Protein AF-A0A7X8SXW1-F1 (afdb_monomer_lite)

Radius of gyration: 17.39 Å; chains: 1; bounding box: 46×42×40 Å

Secondary structure (DSSP, 8-state):
---------TT-GGG----------TT-S-HHHHHHHHHHHTSHHHHHHHHHSSS-PPP-STT----TTSPPGGGS------GGG--HHHHHHHHHHTT--

Sequence (101 aa):
KNVLLHYFKNQDPGAFVSISGGAVLASSQHQKEAQAFLKWVTGKGGQAVLRDGDSFEYAVGNGDASNPKLVPLKDLQAPKVEPSKLNSKKVTDLMTEAGLI

pLDDT: mean 96.09, std 6.83, range [51.0, 98.75]

Foldseek 3Di:
DPDDDDQPAPQDQSLADDDDDDDDDPPDPPRVVSVVVVCCCLDPNVLVCQQVHDPVDARPHDPRGGHPVDDGPVRSNHHDDDNVPDDPVVVVVVCVVVVVD

Structure (mmCIF, N/CA/C/O backbone):
data_AF-A0A7X8SXW1-F1
#
_entry.id   AF-A0A7X8SXW1-F1
#
loop_
_atom_site.group_PDB
_atom_site.id
_atom_site.type_symbol
_atom_site.label_atom_id
_atom_site.label_alt_id
_atom_site.label_comp_id
_atom_site.label_asym_id
_atom_site.label_entity_id
_atom_site.label_seq_id
_atom_site.pdbx_PDB_ins_code
_atom_site.Cartn_x
_atom_site.Cartn_y
_atom_site.Cartn_z
_atom_site.occupancy
_atom_site.B_iso_or_equiv
_atom_site.auth_seq_id
_atom_site.auth_comp_id
_atom_site.auth_asym_id
_atom_site.auth_atom_id
_atom_site.pdbx_PDB_model_num
ATOM 1 N N . LYS A 1 1 ? 30.059 -0.279 -8.168 1.00 51.00 1 LYS A N 1
ATOM 2 C CA . LYS A 1 1 ? 28.694 0.282 -7.990 1.00 51.00 1 LYS A CA 1
ATOM 3 C C . LYS A 1 1 ? 27.795 -0.365 -9.046 1.00 51.00 1 LYS A C 1
ATOM 5 O O . LYS A 1 1 ? 27.649 0.215 -10.107 1.00 51.00 1 LYS A O 1
ATOM 10 N N . ASN A 1 2 ? 27.274 -1.575 -8.803 1.00 55.19 2 ASN A N 1
ATOM 11 C CA . ASN A 1 2 ? 26.615 -2.383 -9.851 1.00 55.19 2 ASN A CA 1
ATOM 12 C C . ASN A 1 2 ? 25.196 -2.839 -9.467 1.00 55.19 2 ASN A C 1
ATOM 14 O O . ASN A 1 2 ? 24.698 -3.808 -10.024 1.00 55.19 2 ASN A O 1
ATOM 18 N N . VAL A 1 3 ? 24.548 -2.176 -8.506 1.00 73.44 3 VAL A N 1
ATOM 19 C CA . VAL A 1 3 ? 23.184 -2.527 -8.089 1.00 73.44 3 VAL A CA 1
ATOM 20 C C . VAL A 1 3 ? 22.374 -1.239 -8.016 1.00 73.44 3 VAL A C 1
ATOM 22 O O . VAL A 1 3 ? 22.514 -0.461 -7.076 1.00 73.44 3 VAL A O 1
ATOM 25 N N . LEU A 1 4 ? 21.609 -0.966 -9.070 1.00 87.38 4 LEU A N 1
ATOM 26 C CA . LEU A 1 4 ? 20.598 0.088 -9.105 1.00 87.38 4 LEU A CA 1
ATOM 27 C C . LEU A 1 4 ? 19.233 -0.581 -9.258 1.00 87.38 4 LEU A C 1
ATOM 29 O O . LEU A 1 4 ? 19.121 -1.608 -9.926 1.00 87.38 4 LEU A O 1
ATOM 33 N N . LEU A 1 5 ? 18.205 0.010 -8.654 1.00 93.38 5 LEU A N 1
ATOM 34 C CA . LEU A 1 5 ? 16.828 -0.429 -8.855 1.00 93.38 5 LEU A CA 1
ATOM 35 C C . LEU A 1 5 ? 16.372 -0.022 -10.260 1.00 93.38 5 LEU A C 1
ATOM 37 O O . LEU A 1 5 ? 16.452 1.152 -10.628 1.00 93.38 5 LEU A O 1
ATOM 41 N N . HIS A 1 6 ? 15.908 -0.995 -11.039 1.00 95.69 6 HIS A N 1
ATOM 42 C CA . HIS A 1 6 ? 15.277 -0.749 -12.329 1.00 95.69 6 HIS A CA 1
ATOM 43 C C . HIS A 1 6 ? 13.769 -0.556 -12.143 1.00 95.69 6 HIS A C 1
ATOM 45 O O . HIS A 1 6 ? 13.130 -1.320 -11.426 1.00 95.69 6 HIS A O 1
ATOM 51 N N . TYR A 1 7 ? 13.207 0.445 -12.819 1.00 97.25 7 TYR A N 1
ATOM 52 C CA . TYR A 1 7 ? 11.771 0.714 -12.851 1.00 97.25 7 TYR A CA 1
ATOM 53 C C . TYR A 1 7 ? 11.299 0.590 -14.300 1.00 97.25 7 TYR A C 1
ATOM 55 O O . TYR A 1 7 ? 11.699 1.407 -15.130 1.00 97.25 7 TYR A O 1
ATOM 63 N N . PHE A 1 8 ? 10.458 -0.408 -14.591 1.00 98.19 8 PHE A N 1
ATOM 64 C CA . PHE A 1 8 ? 10.003 -0.715 -15.955 1.00 98.19 8 PHE A CA 1
ATOM 65 C C . PHE A 1 8 ? 9.221 0.440 -16.611 1.00 98.19 8 PHE A C 1
ATOM 67 O O . PHE A 1 8 ? 9.411 0.719 -17.795 1.00 98.19 8 PHE A O 1
ATOM 74 N N . LYS A 1 9 ? 8.410 1.167 -15.824 1.00 97.62 9 LYS A N 1
ATOM 75 C CA . LYS A 1 9 ? 7.562 2.294 -16.265 1.00 97.62 9 LYS A CA 1
ATOM 76 C C . LYS A 1 9 ? 6.585 1.902 -17.382 1.00 97.62 9 LYS A C 1
ATOM 78 O O . LYS A 1 9 ? 6.246 0.735 -17.520 1.00 97.62 9 LYS A O 1
ATOM 83 N N . ASN A 1 10 ? 6.086 2.886 -18.140 1.00 98.06 10 ASN A N 1
ATOM 84 C CA . ASN A 1 10 ? 5.279 2.698 -19.348 1.00 98.06 10 ASN A CA 1
ATOM 85 C C . ASN A 1 10 ? 4.046 1.796 -19.175 1.00 98.06 10 ASN A C 1
ATOM 87 O O . ASN A 1 10 ? 3.618 1.155 -20.130 1.00 98.06 10 ASN A O 1
ATOM 91 N N . GLN A 1 11 ? 3.463 1.757 -17.973 1.00 98.19 11 GLN A N 1
ATOM 92 C CA . GLN A 1 11 ? 2.351 0.868 -17.623 1.00 98.19 11 GLN A CA 1
ATOM 93 C C . GLN A 1 11 ? 2.657 -0.618 -17.867 1.00 98.19 11 GLN A C 1
ATOM 95 O O . GLN A 1 11 ? 1.748 -1.415 -18.090 1.00 98.19 11 GLN A O 1
ATOM 100 N N . ASP A 1 12 ? 3.932 -0.996 -17.819 1.00 98.62 12 ASP A N 1
ATOM 101 C CA . ASP A 1 12 ? 4.358 -2.385 -17.899 1.00 98.62 12 ASP A CA 1
ATOM 102 C C . ASP A 1 12 ? 3.835 -3.175 -16.683 1.00 98.62 12 ASP A C 1
ATOM 104 O O . ASP A 1 12 ? 3.795 -2.626 -15.576 1.00 98.62 12 ASP A O 1
ATOM 108 N N . PRO A 1 13 ? 3.457 -4.459 -16.822 1.00 98.25 13 PRO A N 1
ATOM 109 C CA . PRO A 1 13 ? 3.070 -5.286 -15.679 1.00 98.25 13 PRO A CA 1
ATOM 110 C C . PRO A 1 13 ? 4.121 -5.327 -14.554 1.00 98.25 13 PRO A C 1
ATOM 112 O O . PRO A 1 13 ? 3.756 -5.361 -13.381 1.00 98.25 13 PRO A O 1
ATOM 115 N N . GLY A 1 14 ? 5.415 -5.255 -14.882 1.00 98.00 14 GLY A N 1
ATOM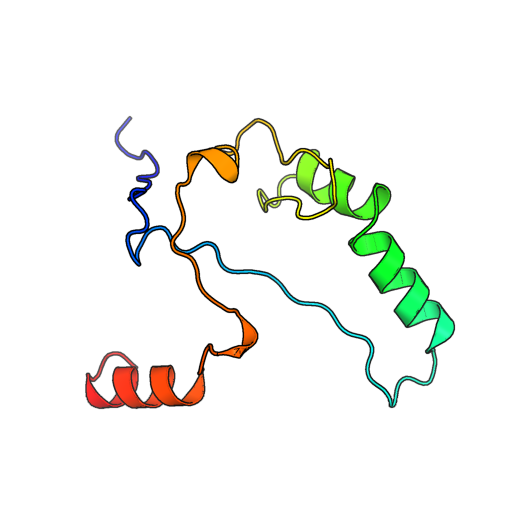 116 C CA . GLY A 1 14 ? 6.522 -5.162 -13.927 1.00 98.00 14 GLY A CA 1
ATOM 117 C C . GLY A 1 14 ? 6.647 -3.803 -13.227 1.00 98.00 14 GLY A C 1
ATOM 118 O O . GLY A 1 14 ? 7.398 -3.680 -12.263 1.00 98.00 14 GLY A O 1
ATOM 119 N N . ALA A 1 15 ? 5.903 -2.783 -13.664 1.00 98.31 15 ALA A N 1
ATOM 120 C CA . ALA A 1 15 ? 5.775 -1.491 -12.986 1.00 98.31 15 ALA A CA 1
ATOM 121 C C . ALA A 1 15 ? 4.591 -1.448 -11.996 1.00 98.31 15 ALA A C 1
ATOM 123 O O . ALA A 1 15 ? 4.213 -0.368 -11.538 1.00 98.31 15 ALA A O 1
ATOM 124 N N . PHE A 1 16 ? 3.973 -2.595 -11.685 1.00 98.38 16 PHE A N 1
ATOM 125 C CA . PHE A 1 16 ? 2.859 -2.695 -10.741 1.00 98.38 16 PHE A CA 1
ATOM 126 C C . PHE A 1 16 ? 3.220 -2.151 -9.350 1.00 98.38 16 PHE A C 1
ATOM 128 O O . PHE A 1 16 ? 4.210 -2.550 -8.738 1.00 98.38 16 PHE A O 1
ATOM 135 N N . VAL A 1 17 ? 2.366 -1.266 -8.830 1.00 98.25 17 VAL A N 1
ATOM 136 C CA . VAL A 1 17 ? 2.426 -0.779 -7.447 1.00 98.25 17 VAL A CA 1
ATOM 137 C C . VAL A 1 17 ? 1.407 -1.562 -6.629 1.00 98.25 17 VAL A C 1
ATOM 139 O O . VAL A 1 17 ? 0.201 -1.362 -6.771 1.00 98.25 17 VAL A O 1
ATOM 142 N N . SER A 1 18 ? 1.903 -2.463 -5.782 1.00 97.88 18 SER A N 1
ATOM 143 C CA . SER A 1 18 ? 1.067 -3.207 -4.837 1.00 97.88 18 SER A CA 1
ATOM 144 C C . SER A 1 18 ? 0.572 -2.296 -3.713 1.00 97.88 18 SER A C 1
ATOM 146 O O . SER A 1 18 ? 1.313 -1.434 -3.242 1.00 97.88 18 SER A O 1
ATOM 148 N N . ILE A 1 19 ? -0.677 -2.486 -3.280 1.00 97.56 19 ILE A N 1
ATOM 149 C CA . ILE A 1 19 ? -1.334 -1.643 -2.273 1.00 97.56 19 ILE A CA 1
ATOM 150 C C . ILE A 1 19 ? -1.565 -2.453 -0.999 1.00 97.56 19 ILE A C 1
ATOM 152 O O . ILE A 1 19 ? -2.319 -3.428 -0.997 1.00 97.56 19 ILE A O 1
ATOM 156 N N . SER A 1 20 ? -0.952 -2.009 0.096 1.00 97.62 20 SER A N 1
ATOM 157 C CA . SER A 1 20 ? -1.227 -2.502 1.447 1.00 97.62 20 SER A CA 1
ATOM 158 C C . SER A 1 20 ? -2.649 -2.109 1.879 1.00 97.62 20 SER A C 1
ATOM 160 O O . SER A 1 20 ? -3.062 -0.961 1.710 1.00 97.62 20 SER A O 1
ATOM 162 N N . GLY A 1 21 ? -3.412 -3.056 2.436 1.00 96.19 21 GLY A N 1
ATOM 163 C CA . GLY A 1 21 ? -4.801 -2.853 2.867 1.00 96.19 21 GLY A CA 1
ATOM 164 C C . GLY A 1 21 ? -4.984 -2.935 4.384 1.00 96.19 21 GLY A C 1
ATOM 165 O O . GLY A 1 21 ? -4.266 -3.661 5.066 1.00 96.19 21 GLY A O 1
ATOM 166 N N . GLY A 1 22 ? -5.984 -2.223 4.911 1.00 96.94 22 GLY A N 1
ATOM 167 C CA . GLY A 1 22 ? -6.383 -2.277 6.320 1.00 96.94 22 GLY A CA 1
ATOM 168 C C . GLY A 1 22 ? -7.899 -2.157 6.476 1.00 96.94 22 GLY A C 1
ATOM 169 O O . GLY A 1 22 ? -8.540 -1.399 5.750 1.00 96.94 22 GLY A O 1
ATOM 170 N N . ALA A 1 23 ? -8.477 -2.915 7.409 1.00 97.69 23 ALA A N 1
ATOM 171 C CA . ALA A 1 23 ? -9.917 -2.937 7.662 1.00 97.69 23 ALA A CA 1
ATOM 172 C C . ALA A 1 23 ? -10.227 -3.234 9.135 1.00 97.69 23 ALA A C 1
ATOM 174 O O . ALA A 1 23 ? -9.428 -3.847 9.843 1.00 97.69 23 ALA A O 1
ATOM 175 N N . VAL A 1 24 ? -11.418 -2.827 9.580 1.00 98.50 24 VAL A N 1
ATOM 176 C CA . VAL A 1 24 ? -11.955 -3.176 10.901 1.00 98.50 24 VAL A CA 1
ATOM 177 C C . VAL A 1 24 ? -12.897 -4.364 10.755 1.00 98.50 24 VAL A C 1
A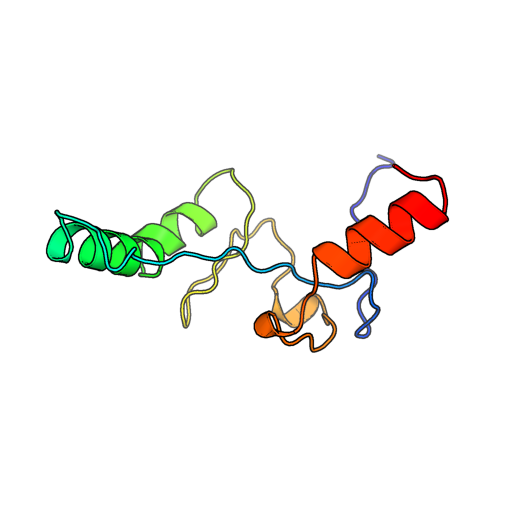TOM 179 O O . VAL A 1 24 ? -13.845 -4.321 9.972 1.00 98.50 24 VAL A O 1
ATOM 182 N N . LEU A 1 25 ? -12.653 -5.426 11.524 1.00 98.44 25 LEU A N 1
ATOM 183 C CA . LEU A 1 25 ? -13.549 -6.578 11.565 1.00 98.44 25 LEU A CA 1
ATOM 184 C C . LEU A 1 25 ? -14.899 -6.188 12.174 1.00 98.44 25 LEU A C 1
ATOM 186 O O . LEU A 1 25 ? -14.958 -5.605 13.258 1.00 98.44 25 LEU A O 1
ATOM 190 N N . ALA A 1 26 ? -15.992 -6.595 11.526 1.00 98.31 26 ALA A N 1
ATOM 191 C CA . ALA A 1 26 ? -17.350 -6.379 12.033 1.00 98.31 26 ALA A CA 1
ATOM 192 C C . ALA A 1 26 ? -17.585 -7.026 13.415 1.00 98.31 26 ALA A C 1
ATOM 194 O O . ALA A 1 26 ? -18.394 -6.543 14.198 1.00 98.31 26 ALA A O 1
ATOM 195 N N . SER A 1 27 ? -16.839 -8.083 13.740 1.00 98.31 27 SER A N 1
ATOM 196 C CA . SER A 1 27 ? -16.889 -8.790 15.024 1.00 98.31 27 SER A CA 1
ATOM 197 C C . SER A 1 27 ? -16.042 -8.160 16.136 1.00 98.31 27 SER A C 1
ATOM 199 O O . SER A 1 27 ? -16.031 -8.685 17.248 1.00 98.31 27 SER A O 1
ATOM 201 N N . SER A 1 28 ? -15.310 -7.070 15.869 1.00 98.44 28 SER A N 1
ATOM 202 C CA . SER A 1 28 ? -14.462 -6.434 16.884 1.00 98.44 28 SER A CA 1
ATOM 203 C C . SER A 1 28 ? -15.286 -5.985 18.094 1.00 98.44 28 SER A C 1
ATOM 205 O O . SER A 1 28 ? -16.317 -5.331 17.943 1.00 98.44 28 SER A O 1
ATOM 207 N N . GLN A 1 29 ? -14.797 -6.290 19.298 1.00 98.56 29 GLN A N 1
ATOM 208 C CA . GLN A 1 29 ? -15.362 -5.795 20.561 1.00 98.56 29 GLN A CA 1
ATOM 209 C C . GLN A 1 29 ? -14.913 -4.355 20.880 1.00 98.56 29 GLN A C 1
ATOM 211 O O . GLN A 1 29 ? -15.464 -3.716 21.770 1.00 98.56 29 GLN A O 1
ATOM 216 N N . HIS A 1 30 ? -13.951 -3.825 20.117 1.00 98.50 30 HIS A N 1
ATOM 217 C CA . HIS A 1 30 ? -13.372 -2.487 20.267 1.00 98.50 30 HIS A CA 1
ATOM 218 C C . HIS A 1 30 ? -13.550 -1.686 18.972 1.00 98.50 30 HIS A C 1
ATOM 220 O O . HIS A 1 30 ? -12.588 -1.231 18.351 1.00 98.50 30 HIS A O 1
ATOM 226 N N . GLN A 1 31 ? -14.796 -1.587 18.494 1.00 98.62 31 GLN A N 1
ATOM 227 C CA . GLN A 1 31 ? -15.111 -0.958 17.204 1.00 98.62 31 GLN A CA 1
ATOM 228 C C . GLN A 1 31 ? -14.609 0.485 17.123 1.00 98.62 31 GLN A C 1
ATOM 230 O O . GLN A 1 31 ? -14.014 0.889 16.125 1.00 98.62 31 GLN A O 1
ATOM 235 N N . LYS A 1 32 ? -14.828 1.268 18.183 1.00 98.62 32 LYS A N 1
ATOM 236 C CA . LYS A 1 32 ? -14.477 2.689 18.208 1.00 98.62 32 LYS A CA 1
ATOM 237 C C . LYS A 1 32 ? -12.964 2.887 18.129 1.00 98.62 32 LYS A C 1
ATOM 239 O O . LYS A 1 32 ? -12.494 3.714 17.352 1.00 98.62 32 LYS A O 1
ATOM 244 N N . GLU A 1 33 ? -12.213 2.115 18.903 1.00 98.75 33 GLU A N 1
ATOM 245 C CA . GLU A 1 33 ? -10.756 2.163 18.964 1.00 98.75 33 GLU A CA 1
ATOM 246 C C . GLU A 1 33 ? -10.138 1.662 17.656 1.00 98.75 33 GLU A C 1
ATOM 248 O O . GLU A 1 33 ? -9.227 2.298 17.130 1.00 98.75 33 GLU A O 1
ATOM 253 N N . ALA A 1 34 ? -10.673 0.584 17.075 1.00 98.75 34 ALA A N 1
ATOM 254 C CA . ALA A 1 34 ? -10.199 0.050 15.801 1.00 98.75 34 ALA A CA 1
ATOM 255 C C . ALA A 1 34 ? -10.412 1.039 14.640 1.00 98.75 34 ALA A C 1
ATOM 257 O O . ALA A 1 34 ? -9.514 1.240 13.822 1.00 98.75 34 ALA A O 1
ATOM 258 N N . GLN A 1 35 ? -11.565 1.713 14.593 1.00 98.69 35 GLN A N 1
ATOM 259 C CA . GLN A 1 35 ? -11.827 2.768 13.607 1.00 98.69 35 GLN A CA 1
ATOM 260 C C . GLN A 1 35 ? -10.921 3.987 13.824 1.00 98.69 35 GLN A C 1
ATOM 262 O O . GLN A 1 35 ? -10.398 4.554 12.863 1.00 98.69 35 GLN A O 1
ATOM 267 N N . ALA A 1 36 ? -10.693 4.383 15.081 1.00 98.56 36 ALA A N 1
ATOM 268 C CA . ALA A 1 36 ? -9.767 5.464 15.411 1.00 98.56 36 ALA A CA 1
ATOM 269 C C . ALA A 1 36 ? -8.326 5.127 14.995 1.00 98.56 36 ALA A C 1
ATOM 271 O O . ALA A 1 36 ? -7.632 5.988 14.454 1.00 98.56 36 ALA A O 1
ATOM 272 N N . PHE A 1 37 ? -7.904 3.875 15.184 1.00 98.50 37 PHE A N 1
ATOM 273 C CA . PHE A 1 37 ? -6.602 3.385 14.752 1.00 98.50 37 PHE A CA 1
ATOM 274 C C . PHE A 1 37 ? -6.453 3.446 13.231 1.00 98.50 37 PHE A C 1
ATOM 276 O O . PHE A 1 37 ? -5.514 4.074 12.745 1.00 98.50 37 PHE A O 1
ATOM 283 N N . LEU A 1 38 ? -7.404 2.884 12.475 1.00 98.19 38 LEU A N 1
ATOM 284 C CA . LEU A 1 38 ? -7.345 2.913 11.011 1.00 98.19 38 LEU A CA 1
ATOM 285 C C . LEU A 1 38 ? -7.312 4.356 10.488 1.00 98.19 38 LEU A C 1
ATOM 287 O O . LEU A 1 38 ? -6.465 4.691 9.664 1.00 98.19 38 LEU A O 1
ATOM 291 N N . LYS A 1 39 ? -8.151 5.236 11.051 1.00 97.81 39 LYS A N 1
ATOM 292 C CA . LYS A 1 39 ? -8.157 6.671 10.735 1.00 97.81 39 LYS A CA 1
ATOM 293 C C . LYS A 1 39 ? -6.814 7.348 11.019 1.00 97.81 39 LYS A C 1
ATOM 295 O O . LYS A 1 39 ? -6.426 8.250 10.278 1.00 97.81 39 LYS A O 1
ATOM 300 N N . TRP A 1 40 ? -6.126 6.971 12.096 1.00 97.94 40 TRP A N 1
ATOM 301 C CA . TRP A 1 40 ? -4.820 7.536 12.435 1.00 97.94 40 TRP A CA 1
ATOM 302 C C . TRP A 1 40 ? -3.726 7.054 11.477 1.00 97.94 40 TRP A C 1
ATOM 304 O O . TRP A 1 40 ? -2.963 7.880 10.974 1.00 97.94 40 TRP A O 1
ATOM 314 N N . VAL A 1 41 ? -3.692 5.749 11.178 1.00 97.38 41 VAL A N 1
ATOM 315 C CA . VAL A 1 41 ? -2.713 5.131 10.264 1.00 97.38 41 VAL A CA 1
ATOM 316 C C . VAL A 1 41 ? -2.807 5.743 8.865 1.00 97.38 41 VAL A C 1
ATOM 318 O O . VAL A 1 41 ? -1.790 6.074 8.255 1.00 97.38 41 VAL A O 1
ATOM 321 N N . THR A 1 42 ? -4.025 5.961 8.368 1.00 97.00 42 THR A N 1
ATOM 322 C CA . THR A 1 42 ? -4.261 6.579 7.052 1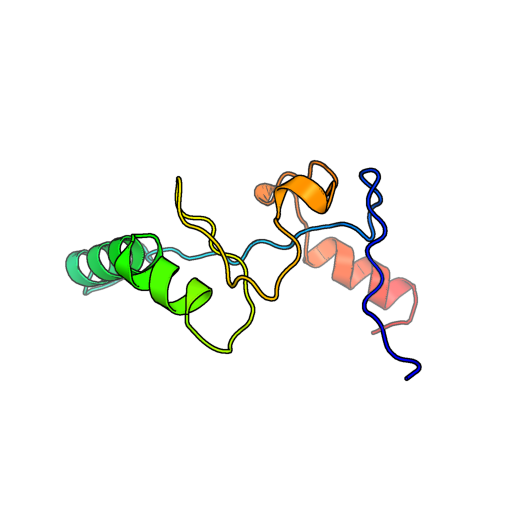.00 97.00 42 THR A CA 1
ATOM 323 C C . THR A 1 42 ? -4.290 8.110 7.093 1.00 97.00 42 THR A C 1
ATOM 325 O O . THR A 1 42 ? -4.523 8.746 6.068 1.00 97.00 42 THR A O 1
ATOM 328 N N . GLY A 1 43 ? -4.122 8.719 8.268 1.00 96.81 43 GLY A N 1
ATOM 329 C CA . GLY A 1 43 ? -4.092 10.168 8.454 1.00 96.81 43 GLY A CA 1
ATOM 330 C C . GLY A 1 43 ? -2.668 10.723 8.492 1.00 96.81 43 GLY A C 1
ATOM 331 O O . GLY A 1 43 ? -1.691 9.980 8.472 1.00 96.81 43 GLY A O 1
ATOM 332 N N . LYS A 1 44 ? -2.548 12.049 8.641 1.00 95.88 44 LYS A N 1
ATOM 333 C CA . LYS A 1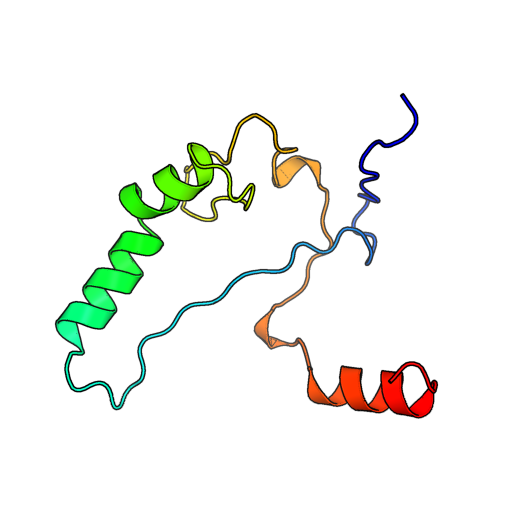 44 ? -1.256 12.766 8.642 1.00 95.88 44 LYS A CA 1
ATOM 334 C C . LYS A 1 44 ? -0.201 12.158 9.574 1.00 95.88 44 LYS A C 1
ATOM 336 O O . LYS A 1 44 ? 0.974 12.150 9.235 1.00 95.88 44 LYS A O 1
ATOM 341 N N . GLY A 1 45 ? -0.619 11.681 10.750 1.00 95.88 45 GLY A N 1
ATOM 342 C CA . GLY A 1 45 ? 0.275 11.066 11.734 1.00 95.88 45 GLY A CA 1
ATOM 343 C C . GLY A 1 45 ? 0.890 9.765 11.222 1.00 95.88 45 GLY A C 1
ATOM 344 O O . GLY A 1 45 ? 2.110 9.667 11.137 1.00 95.88 45 GLY A O 1
ATOM 345 N N . GLY A 1 46 ? 0.061 8.796 10.825 1.00 96.81 46 GLY A N 1
ATOM 346 C CA . GLY A 1 46 ? 0.547 7.522 10.296 1.00 96.81 46 GLY A CA 1
ATOM 347 C C . GLY A 1 46 ? 1.297 7.664 8.970 1.00 96.81 46 GLY A C 1
ATOM 348 O O . GLY A 1 46 ? 2.339 7.045 8.784 1.00 96.81 46 GLY A O 1
ATOM 349 N N . GLN A 1 47 ? 0.842 8.543 8.074 1.00 98.06 47 GLN A N 1
ATOM 350 C CA . GLN A 1 47 ? 1.526 8.783 6.798 1.00 98.06 47 GLN A CA 1
ATOM 351 C C . GLN A 1 47 ? 2.884 9.487 6.977 1.00 98.06 47 GLN A C 1
ATOM 353 O O . GLN A 1 47 ? 3.820 9.207 6.228 1.00 98.06 47 GLN A O 1
ATOM 358 N N . ALA A 1 48 ? 3.046 10.329 8.007 1.00 97.44 48 ALA A N 1
ATOM 359 C CA . ALA A 1 48 ? 4.350 10.895 8.359 1.00 97.44 48 ALA A CA 1
ATOM 360 C C . ALA A 1 48 ? 5.349 9.821 8.819 1.00 97.44 48 ALA A C 1
ATOM 362 O O . ALA A 1 48 ? 6.530 9.932 8.502 1.00 97.44 48 ALA A O 1
ATOM 363 N N . VAL A 1 49 ? 4.891 8.752 9.486 1.00 97.69 49 VAL A N 1
ATOM 364 C CA . VAL A 1 49 ? 5.764 7.620 9.853 1.00 97.69 49 VAL A CA 1
ATOM 365 C C . VAL A 1 49 ? 6.361 6.960 8.607 1.00 97.69 49 VAL A C 1
ATOM 367 O O . VAL A 1 49 ? 7.551 6.667 8.597 1.00 97.69 49 VAL A O 1
ATOM 370 N N . LEU A 1 50 ? 5.579 6.784 7.535 1.00 97.81 50 LEU A N 1
ATOM 371 C CA . LEU A 1 50 ? 6.085 6.240 6.265 1.00 97.81 50 LEU A CA 1
ATOM 372 C C . LEU A 1 50 ? 7.067 7.196 5.577 1.00 97.81 50 LEU A C 1
ATOM 374 O O . LEU A 1 50 ? 8.086 6.774 5.032 1.00 97.81 50 LEU A O 1
ATOM 378 N N . ARG A 1 51 ? 6.773 8.499 5.612 1.00 97.50 51 ARG A N 1
ATOM 379 C CA . ARG A 1 51 ? 7.632 9.527 5.018 1.00 97.50 51 ARG A CA 1
ATOM 380 C C . ARG A 1 51 ? 8.993 9.615 5.704 1.00 97.50 51 ARG A C 1
ATOM 382 O O . ARG A 1 51 ? 10.012 9.695 5.021 1.00 97.50 51 ARG A O 1
ATOM 389 N N . ASP A 1 52 ? 8.994 9.639 7.031 1.00 97.81 52 ASP A N 1
ATOM 390 C CA . ASP A 1 52 ? 10.166 9.995 7.834 1.00 97.81 52 ASP A CA 1
ATOM 391 C C . ASP A 1 52 ? 10.919 8.757 8.358 1.00 97.81 52 ASP A C 1
ATOM 393 O O . ASP A 1 52 ? 12.072 8.866 8.776 1.00 97.81 52 ASP A O 1
ATOM 397 N N . GLY A 1 53 ? 10.283 7.582 8.320 1.00 95.12 53 GLY A N 1
ATOM 398 C CA . GLY A 1 53 ? 10.840 6.311 8.772 1.00 95.12 53 GLY A CA 1
ATOM 399 C C . GLY A 1 53 ? 11.742 5.605 7.756 1.00 95.12 53 GLY A C 1
ATOM 400 O O . GLY A 1 53 ? 12.107 6.134 6.702 1.00 95.12 53 GLY A O 1
ATOM 401 N N . ASP A 1 54 ? 12.095 4.370 8.096 1.00 96.81 54 ASP A N 1
ATOM 402 C CA . ASP A 1 54 ? 13.035 3.497 7.388 1.00 96.81 54 ASP A CA 1
ATOM 403 C C . ASP A 1 54 ? 12.377 2.238 6.795 1.00 96.81 54 ASP A C 1
ATOM 405 O O . ASP A 1 54 ? 13.076 1.349 6.310 1.00 96.81 54 ASP A O 1
ATOM 409 N N . SER A 1 55 ? 11.039 2.174 6.766 1.00 94.94 55 SER A N 1
ATOM 410 C CA . SER A 1 55 ? 10.302 1.116 6.058 1.00 94.94 55 SER A CA 1
ATOM 411 C C . SER A 1 55 ? 10.361 1.270 4.537 1.00 94.94 55 SER A C 1
ATOM 413 O O . SER A 1 55 ? 10.197 0.291 3.815 1.00 94.94 55 SER A O 1
ATOM 415 N N . PHE A 1 56 ? 10.608 2.493 4.049 1.00 96.44 56 PHE A N 1
ATOM 416 C CA . PHE A 1 56 ? 10.696 2.830 2.624 1.00 96.44 56 PHE A CA 1
ATOM 417 C C . PHE A 1 56 ? 9.455 2.438 1.799 1.00 96.44 56 PHE A C 1
ATOM 419 O O . PHE A 1 56 ? 9.539 2.281 0.581 1.00 96.44 56 PHE A O 1
ATOM 426 N N . GLU A 1 57 ? 8.292 2.346 2.448 1.00 97.56 57 GLU A N 1
ATOM 427 C CA . GLU A 1 57 ? 6.994 2.272 1.779 1.00 97.56 57 GLU A CA 1
ATOM 428 C C . GLU A 1 57 ? 6.488 3.666 1.374 1.00 97.56 57 GLU A C 1
ATOM 430 O O . GLU A 1 57 ? 6.882 4.698 1.927 1.00 97.56 57 GLU A O 1
ATOM 435 N N . TYR A 1 58 ? 5.592 3.698 0.387 1.00 98.19 58 TYR A N 1
ATOM 436 C CA . TYR A 1 58 ? 4.976 4.931 -0.092 1.00 98.19 58 TYR A CA 1
ATOM 437 C C . TYR A 1 58 ? 3.790 5.344 0.783 1.00 98.19 58 TYR A C 1
ATOM 439 O O . TYR A 1 58 ? 2.929 4.531 1.113 1.00 98.19 58 TYR A O 1
ATOM 447 N N . ALA A 1 59 ? 3.702 6.638 1.087 1.00 97.88 59 ALA A N 1
ATOM 448 C CA . ALA A 1 59 ? 2.492 7.235 1.636 1.00 97.88 59 ALA A CA 1
ATOM 449 C C . ALA A 1 59 ? 1.382 7.278 0.567 1.00 97.88 59 ALA A C 1
ATOM 451 O O . ALA A 1 59 ? 1.639 7.572 -0.602 1.00 97.88 59 ALA A O 1
ATOM 452 N N . VAL A 1 60 ? 0.146 7.013 0.989 1.00 96.50 60 VAL A N 1
ATOM 453 C CA . VAL A 1 60 ? -1.072 6.987 0.157 1.00 96.50 60 VAL A CA 1
ATOM 454 C C . VAL A 1 60 ? -2.115 8.027 0.589 1.00 96.50 60 VAL A C 1
ATOM 456 O O . VAL A 1 60 ? -3.156 8.163 -0.052 1.00 96.50 60 VAL A O 1
ATOM 459 N N . GLY A 1 61 ? -1.857 8.761 1.676 1.00 93.75 61 GLY A N 1
ATOM 460 C CA . GLY A 1 61 ? -2.714 9.850 2.141 1.00 93.75 61 GLY A CA 1
ATOM 461 C C . GLY A 1 61 ? -2.793 11.016 1.149 1.00 93.75 61 GLY A C 1
ATOM 462 O O . GLY A 1 61 ? -1.833 11.346 0.452 1.00 93.75 61 GLY A O 1
ATOM 463 N N . ASN A 1 62 ? -3.954 11.672 1.087 1.00 89.44 62 ASN A N 1
ATOM 464 C CA . ASN A 1 62 ? -4.175 12.801 0.182 1.00 89.44 62 ASN A CA 1
ATOM 465 C C . ASN A 1 62 ? -3.252 13.981 0.526 1.00 89.44 62 ASN A C 1
ATOM 467 O O . ASN A 1 62 ? -3.431 14.643 1.548 1.00 89.44 62 ASN A O 1
ATOM 471 N N . GLY A 1 63 ? -2.314 14.278 -0.374 1.00 88.44 63 GLY A N 1
ATOM 472 C CA . GLY A 1 63 ? -1.348 15.367 -0.208 1.00 88.44 63 GLY A CA 1
ATOM 473 C C . GLY A 1 63 ? -0.154 15.025 0.688 1.00 88.44 63 GLY A C 1
ATOM 474 O O . GLY A 1 63 ? 0.671 15.904 0.934 1.00 88.44 63 GLY A O 1
ATOM 475 N N . ASP A 1 64 ? -0.033 13.777 1.146 1.00 93.69 64 ASP A N 1
ATOM 476 C CA . ASP A 1 64 ? 1.108 13.330 1.938 1.00 93.69 64 ASP A CA 1
ATOM 477 C C . ASP A 1 64 ? 2.264 12.902 1.022 1.00 93.69 64 ASP A C 1
ATOM 479 O O . ASP A 1 64 ? 2.117 12.084 0.113 1.00 93.69 64 ASP A O 1
ATOM 483 N N . ALA A 1 65 ? 3.442 13.480 1.252 1.00 94.69 65 ALA A N 1
ATOM 484 C CA . ALA A 1 65 ? 4.658 13.083 0.554 1.00 94.69 65 ALA A CA 1
ATOM 485 C C . ALA A 1 65 ? 5.200 11.761 1.117 1.00 94.69 65 ALA A C 1
ATOM 487 O O . ALA A 1 65 ? 5.147 11.526 2.322 1.00 94.69 65 ALA A O 1
ATOM 488 N N . SER A 1 66 ? 5.776 10.931 0.248 1.00 97.81 66 SER A N 1
ATOM 489 C CA . SER A 1 66 ? 6.566 9.760 0.651 1.00 97.81 66 SER A CA 1
ATOM 490 C C . SER A 1 66 ? 8.005 10.153 0.994 1.00 97.81 66 SER A C 1
ATOM 492 O O . SER A 1 66 ? 8.408 11.302 0.794 1.00 97.81 66 SER A O 1
ATOM 494 N N . ASN A 1 67 ? 8.790 9.195 1.491 1.00 98.06 67 ASN A N 1
ATOM 495 C CA . ASN A 1 67 ? 10.196 9.417 1.813 1.00 98.06 67 ASN A CA 1
ATOM 496 C C . ASN A 1 67 ? 10.965 9.974 0.592 1.00 98.06 67 ASN A C 1
ATOM 498 O O . ASN A 1 67 ? 10.855 9.410 -0.500 1.00 98.06 67 ASN A O 1
ATOM 502 N N . PRO A 1 68 ? 11.770 11.046 0.742 1.00 97.00 68 PRO A N 1
ATOM 503 C CA . PRO A 1 68 ? 12.454 11.704 -0.377 1.00 97.00 68 PRO A CA 1
ATOM 504 C C . PRO A 1 68 ? 13.516 10.837 -1.073 1.00 97.00 68 PRO A C 1
ATOM 506 O O . PRO A 1 68 ? 14.011 11.214 -2.132 1.00 97.00 68 PRO A O 1
ATOM 509 N N . LYS A 1 69 ? 13.888 9.689 -0.493 1.00 96.62 69 LYS A N 1
ATOM 510 C CA . LYS A 1 69 ? 14.788 8.710 -1.123 1.00 96.62 69 LYS A CA 1
ATOM 511 C C . LYS A 1 69 ? 14.084 7.817 -2.153 1.00 96.62 69 LYS A C 1
ATOM 513 O O . LYS A 1 69 ? 14.764 7.097 -2.881 1.00 96.62 69 LYS A O 1
ATOM 518 N N . LEU A 1 70 ? 12.753 7.841 -2.206 1.00 97.12 70 LEU A N 1
ATOM 519 C CA . LEU A 1 70 ? 11.949 7.048 -3.132 1.00 97.12 70 LEU A CA 1
ATOM 520 C C . LEU A 1 70 ? 11.657 7.817 -4.424 1.00 97.12 70 LEU A C 1
ATOM 522 O O . LEU A 1 70 ? 11.544 9.043 -4.428 1.00 97.12 70 LEU A O 1
ATOM 526 N N . VAL A 1 71 ? 11.479 7.086 -5.526 1.00 96.94 71 VAL A N 1
ATOM 527 C CA . VAL A 1 71 ? 10.975 7.668 -6.779 1.00 96.94 71 VAL A CA 1
ATOM 528 C C . VAL A 1 71 ? 9.508 8.052 -6.572 1.00 96.94 71 VAL A C 1
ATOM 530 O O . VAL A 1 71 ? 8.732 7.184 -6.189 1.00 96.94 71 VAL A O 1
ATOM 533 N N . PRO A 1 72 ? 9.072 9.298 -6.828 1.00 96.44 72 PRO A N 1
ATOM 534 C CA . PRO A 1 72 ? 7.680 9.682 -6.603 1.00 96.44 72 PRO A CA 1
ATOM 535 C C . PRO A 1 72 ? 6.692 8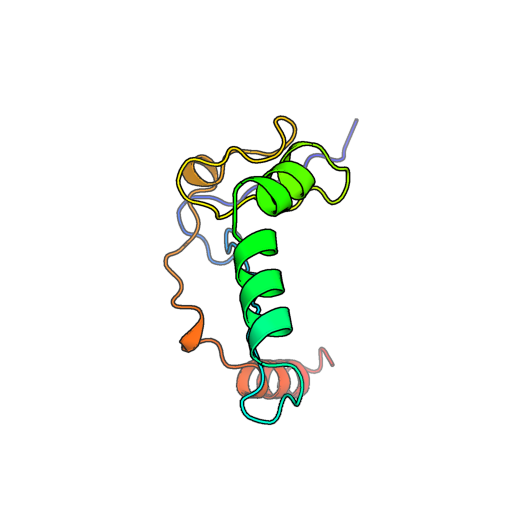.765 -7.338 1.00 96.44 72 PRO A C 1
ATOM 537 O O . PRO A 1 72 ? 6.899 8.455 -8.510 1.00 96.44 72 PRO A O 1
ATOM 540 N N . LEU A 1 73 ? 5.575 8.396 -6.693 1.00 96.38 73 LEU A N 1
ATOM 541 C CA . LEU A 1 73 ? 4.562 7.490 -7.269 1.00 96.38 73 LEU A CA 1
ATOM 542 C C . LEU A 1 73 ? 4.125 7.894 -8.690 1.00 96.38 73 LEU A C 1
ATOM 544 O O . LEU A 1 73 ? 3.989 7.047 -9.570 1.00 96.38 73 LEU A O 1
ATOM 548 N N . LYS A 1 74 ? 3.958 9.199 -8.938 1.00 95.00 74 LYS A N 1
ATOM 549 C CA . LYS A 1 74 ? 3.572 9.747 -10.251 1.00 95.00 74 LYS A CA 1
ATOM 550 C C . LYS A 1 74 ? 4.601 9.491 -11.365 1.00 95.00 74 LYS A C 1
ATOM 552 O O . LYS A 1 74 ? 4.229 9.461 -12.533 1.00 95.00 74 LYS A O 1
ATOM 557 N N . ASP A 1 75 ? 5.867 9.279 -11.009 1.00 97.44 75 ASP A N 1
ATOM 558 C CA . ASP A 1 75 ? 6.975 9.074 -11.947 1.00 97.44 75 ASP A CA 1
ATOM 559 C C . ASP A 1 75 ? 7.232 7.580 -12.229 1.00 97.44 75 ASP A C 1
ATOM 561 O O . ASP A 1 75 ? 7.995 7.243 -13.143 1.00 97.44 75 ASP A O 1
ATOM 565 N N . LEU A 1 76 ? 6.581 6.679 -11.476 1.00 97.88 76 LEU A N 1
ATOM 566 C CA . LEU A 1 76 ? 6.664 5.224 -11.659 1.00 97.88 76 LEU A CA 1
ATOM 567 C C . LEU A 1 76 ? 5.911 4.734 -12.898 1.00 97.88 76 LEU A C 1
ATOM 569 O O . LEU A 1 76 ? 6.232 3.666 -13.408 1.00 97.88 76 LEU A O 1
ATOM 573 N N . GLN A 1 77 ? 4.937 5.510 -13.393 1.00 98.00 77 GLN A N 1
ATOM 574 C CA . GLN A 1 77 ? 4.119 5.165 -14.564 1.00 98.00 77 GLN A CA 1
ATOM 575 C C . GLN A 1 77 ? 3.506 3.755 -14.467 1.00 98.00 77 GLN A C 1
ATOM 577 O O . GLN A 1 77 ? 3.547 2.987 -15.426 1.00 98.00 77 GLN A O 1
ATOM 582 N N . ALA A 1 78 ? 2.976 3.409 -13.293 1.00 98.38 78 ALA A N 1
ATOM 583 C CA . ALA A 1 78 ? 2.402 2.097 -13.015 1.00 98.38 78 ALA A CA 1
ATOM 584 C C . ALA A 1 78 ? 1.175 1.792 -13.902 1.00 98.38 78 ALA A C 1
ATOM 586 O O . ALA A 1 78 ? 0.430 2.716 -14.255 1.00 98.38 78 ALA A O 1
ATOM 587 N N . PRO A 1 79 ? 0.919 0.515 -14.243 1.00 98.44 79 PRO A N 1
ATOM 588 C CA . PRO A 1 79 ? -0.307 0.114 -14.919 1.00 98.44 79 PRO A CA 1
ATOM 589 C C . PRO A 1 79 ? -1.531 0.393 -14.051 1.00 98.44 79 PRO A C 1
ATOM 591 O O . PRO A 1 79 ? -1.489 0.312 -12.822 1.00 98.44 79 PRO A O 1
ATOM 594 N N . LYS A 1 80 ? -2.664 0.662 -14.701 1.00 97.75 80 LYS A N 1
ATOM 595 C CA . LYS A 1 80 ? -3.951 0.768 -14.009 1.00 97.75 80 LYS A CA 1
ATOM 596 C C . LYS A 1 80 ? -4.453 -0.630 -13.656 1.00 97.75 80 LYS A C 1
ATOM 598 O O . LYS A 1 80 ? -4.941 -1.349 -14.524 1.00 97.75 80 LYS A O 1
ATOM 603 N N . VAL A 1 81 ? -4.353 -0.993 -12.383 1.00 97.88 81 VAL A N 1
ATOM 604 C CA . VAL A 1 81 ? -4.826 -2.274 -11.848 1.00 97.88 81 VAL A CA 1
ATOM 605 C C . VAL A 1 81 ? -5.859 -1.999 -10.763 1.00 97.88 81 VAL A C 1
ATOM 607 O O . VAL A 1 81 ? -5.590 -1.250 -9.832 1.00 97.88 81 VAL A O 1
ATOM 610 N N . GLU A 1 82 ? -7.041 -2.599 -10.893 1.00 97.25 82 GLU A N 1
ATOM 611 C CA . GLU A 1 82 ? -8.094 -2.540 -9.875 1.00 97.25 82 GLU A CA 1
ATOM 612 C C . GLU A 1 82 ? -7.802 -3.586 -8.782 1.00 97.25 82 GLU A C 1
ATOM 614 O O . GLU A 1 82 ? -7.898 -4.785 -9.074 1.00 97.25 82 GLU A O 1
ATOM 619 N N . PRO A 1 83 ? -7.460 -3.186 -7.541 1.00 95.62 83 PRO A N 1
ATOM 620 C CA . PRO A 1 83 ? -7.012 -4.125 -6.509 1.00 95.62 83 PRO A CA 1
ATOM 621 C C . PRO A 1 83 ? -8.058 -5.182 -6.154 1.00 95.62 83 PRO A C 1
ATOM 623 O O . PRO A 1 83 ? -7.707 -6.332 -5.900 1.00 95.62 83 PRO A O 1
ATOM 626 N N . SER A 1 84 ? -9.347 -4.829 -6.199 1.00 96.56 84 SER A N 1
ATOM 627 C CA . SER A 1 84 ? -10.445 -5.753 -5.881 1.00 96.56 84 SER A CA 1
ATOM 628 C C . SER A 1 84 ? -10.625 -6.890 -6.895 1.00 96.56 84 SER A C 1
ATOM 630 O O . SER A 1 84 ? -11.322 -7.862 -6.609 1.00 96.56 84 SER A O 1
ATOM 632 N N . LYS A 1 85 ? -9.996 -6.796 -8.074 1.00 97.75 85 LYS A N 1
ATOM 633 C CA . LYS A 1 85 ? -10.036 -7.834 -9.116 1.00 97.75 85 LYS A CA 1
ATOM 634 C C . LYS A 1 85 ? -8.849 -8.799 -9.061 1.00 97.75 85 LYS A C 1
ATOM 636 O O . LYS A 1 85 ? -8.812 -9.744 -9.849 1.00 97.75 85 LYS A O 1
ATOM 641 N N . LEU A 1 86 ? -7.883 -8.579 -8.166 1.00 97.50 86 LEU A N 1
ATOM 642 C CA . LEU A 1 86 ? -6.753 -9.489 -7.982 1.00 97.50 86 LEU A CA 1
ATOM 643 C C . LEU A 1 86 ? -7.225 -10.822 -7.387 1.00 97.50 86 LEU A C 1
ATOM 645 O O . LEU A 1 86 ? -8.048 -10.855 -6.476 1.00 97.50 86 LEU A O 1
ATOM 649 N N . ASN A 1 87 ? -6.697 -11.934 -7.905 1.00 98.06 87 ASN A N 1
ATOM 650 C CA . ASN A 1 87 ? -7.158 -13.278 -7.555 1.00 98.06 87 ASN A CA 1
ATOM 651 C C . ASN A 1 87 ? -5.989 -14.163 -7.112 1.00 98.06 87 ASN A C 1
ATOM 653 O O . ASN A 1 87 ? -5.325 -14.795 -7.935 1.00 98.06 87 ASN A O 1
ATOM 657 N N . SER A 1 88 ? -5.763 -14.227 -5.800 1.00 97.19 88 SER A N 1
ATOM 658 C CA . SER A 1 88 ? -4.692 -15.032 -5.205 1.00 97.19 88 SER A CA 1
ATOM 659 C C . SER A 1 88 ? -4.833 -16.521 -5.518 1.00 97.19 88 SER A C 1
ATOM 661 O O . SER A 1 88 ? -3.843 -17.153 -5.870 1.00 97.19 88 SER A O 1
ATOM 663 N N . LYS A 1 89 ? -6.055 -17.074 -5.482 1.00 98.25 89 LYS A N 1
ATOM 664 C CA . LYS A 1 89 ? -6.280 -18.492 -5.787 1.00 98.25 89 LYS A CA 1
ATOM 665 C C . LYS A 1 89 ? -5.814 -18.835 -7.202 1.00 98.25 89 LYS A C 1
ATOM 667 O O . LYS A 1 89 ? -5.091 -19.807 -7.387 1.00 98.25 89 LYS A O 1
ATOM 672 N N . LYS A 1 90 ? -6.206 -18.034 -8.198 1.00 98.38 90 LYS A N 1
ATOM 673 C CA . LYS A 1 90 ? -5.821 -18.299 -9.589 1.00 98.38 90 LYS A CA 1
ATOM 674 C C . LYS A 1 90 ? -4.308 -18.183 -9.790 1.00 98.38 90 LYS A C 1
ATOM 676 O O . LYS A 1 90 ? -3.760 -18.954 -10.569 1.00 98.38 90 LYS A O 1
ATOM 681 N N . VAL A 1 91 ? -3.646 -17.259 -9.088 1.00 98.06 91 VAL A N 1
ATOM 682 C CA . VAL A 1 91 ? -2.178 -17.146 -9.098 1.00 98.06 91 VAL A CA 1
ATOM 683 C C . VAL A 1 91 ? -1.535 -18.417 -8.543 1.00 98.06 91 VAL A C 1
ATOM 685 O O . VAL A 1 91 ? -0.684 -18.986 -9.219 1.00 98.06 91 VAL A O 1
ATOM 688 N N . THR A 1 92 ? -1.974 -18.904 -7.377 1.00 98.44 92 THR A N 1
ATOM 689 C CA . THR A 1 92 ? -1.466 -20.160 -6.799 1.00 98.44 92 THR A CA 1
ATOM 690 C C . THR A 1 92 ? -1.669 -21.340 -7.749 1.00 98.44 92 THR A C 1
ATOM 692 O O . THR A 1 92 ? -0.711 -22.053 -8.021 1.00 98.44 92 THR A O 1
ATOM 695 N N . ASP A 1 93 ? -2.872 -21.500 -8.316 1.00 98.56 93 ASP A N 1
ATOM 696 C CA . ASP A 1 93 ? -3.173 -22.592 -9.252 1.00 98.56 93 ASP A CA 1
ATOM 697 C C . ASP A 1 93 ? -2.210 -22.580 -10.462 1.00 98.56 93 ASP A C 1
ATOM 699 O O . ASP A 1 93 ? -1.663 -23.617 -10.827 1.00 98.56 93 ASP A O 1
ATOM 703 N N . LEU A 1 94 ? -1.963 -21.402 -11.057 1.00 98.69 94 LEU A N 1
ATOM 704 C CA . LEU A 1 94 ? -1.061 -21.248 -12.207 1.00 98.69 94 LEU A CA 1
ATOM 705 C C . LEU A 1 94 ? 0.409 -21.495 -11.847 1.00 98.69 94 LEU A C 1
ATOM 707 O O . LEU A 1 94 ? 1.135 -22.102 -12.631 1.00 98.69 94 LEU A O 1
ATOM 711 N N . MET A 1 95 ? 0.866 -21.017 -10.686 1.00 98.62 95 MET A N 1
ATOM 712 C CA . MET A 1 95 ? 2.248 -21.227 -10.248 1.00 98.62 95 MET A CA 1
ATOM 713 C C . MET A 1 95 ? 2.523 -22.704 -9.938 1.00 98.62 95 MET A C 1
ATOM 715 O O . MET A 1 95 ? 3.600 -23.190 -10.281 1.00 98.62 95 MET A O 1
ATOM 719 N N . THR A 1 96 ? 1.551 -23.420 -9.364 1.00 98.38 96 THR A N 1
ATOM 720 C CA . THR A 1 96 ? 1.641 -24.871 -9.145 1.00 98.38 96 THR A CA 1
ATOM 721 C C . THR A 1 96 ? 1.597 -25.654 -10.453 1.00 98.38 96 THR A C 1
ATOM 723 O O . THR A 1 96 ? 2.415 -26.548 -10.651 1.00 98.38 96 THR A O 1
ATOM 726 N N . GLU A 1 97 ? 0.710 -25.301 -11.388 1.00 98.56 97 GLU A N 1
ATOM 727 C CA . GLU A 1 97 ? 0.668 -25.921 -12.724 1.00 98.56 97 GLU A CA 1
ATOM 728 C C . GLU A 1 97 ? 2.002 -25.756 -13.473 1.00 98.56 97 GLU A C 1
ATOM 730 O O . GLU A 1 97 ? 2.466 -26.680 -14.140 1.00 98.56 97 GLU A O 1
ATOM 735 N N . ALA A 1 98 ? 2.654 -24.602 -13.311 1.00 98.62 98 ALA A N 1
ATOM 736 C CA . ALA A 1 98 ? 3.966 -24.317 -13.884 1.00 98.62 98 ALA A CA 1
ATOM 737 C C . ALA A 1 98 ? 5.152 -24.922 -13.099 1.00 98.62 98 ALA A C 1
ATOM 739 O O . ALA A 1 98 ? 6.294 -24.766 -13.530 1.00 98.62 98 ALA A O 1
ATOM 740 N N . GLY A 1 99 ? 4.918 -25.579 -11.955 1.00 98.25 99 GLY A N 1
ATOM 741 C CA . GLY A 1 99 ? 5.967 -26.176 -11.119 1.00 98.25 99 GLY A CA 1
ATOM 742 C C . GLY A 1 99 ? 6.882 -25.165 -10.417 1.00 98.25 99 GLY A C 1
ATOM 743 O O . GLY A 1 99 ? 8.030 -25.486 -10.112 1.00 98.25 99 GLY A 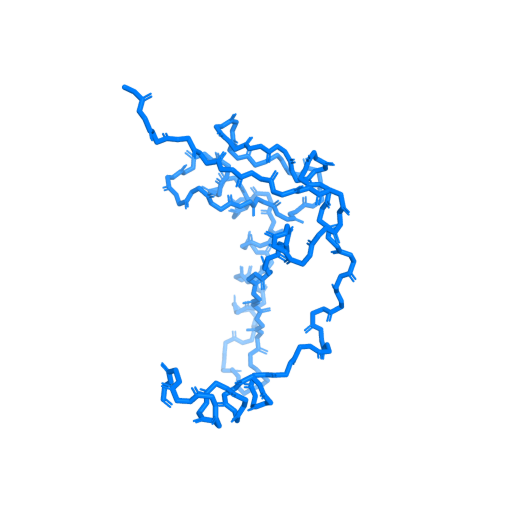O 1
ATOM 744 N N . LEU A 1 100 ? 6.405 -23.936 -10.194 1.00 97.69 100 LEU A N 1
ATOM 745 C CA . LEU A 1 100 ? 7.149 -22.882 -9.494 1.00 97.69 100 LEU A CA 1
ATOM 746 C C . LEU A 1 100 ? 6.981 -22.953 -7.970 1.00 97.69 100 LEU A C 1
ATOM 748 O O . LEU A 1 100 ? 7.860 -22.474 -7.251 1.00 97.69 100 LEU A O 1
ATOM 752 N N . ILE A 1 101 ? 5.861 -23.521 -7.501 1.00 95.00 101 ILE A N 1
ATOM 753 C CA . ILE A 1 101 ? 5.536 -23.799 -6.090 1.00 95.00 101 ILE A CA 1
ATOM 754 C C . ILE A 1 101 ? 4.757 -25.103 -5.941 1.00 95.00 101 ILE A C 1
ATOM 756 O O . ILE A 1 101 ? 4.023 -25.465 -6.889 1.00 95.00 101 ILE A O 1
#